Protein AF-A0A1T4WW28-F1 (afdb_monomer_lite)

Secondary structure (DSSP, 8-state):
----EEEEEETTEEEEEEHHHHHTTT--HHHHHHHHHHHHHHHHHHHHHHHHHHHHHHHTTT--HHHHHHHHHHHHHHHHHHTT---HHHHHHHHHHPPTT--HHHHHHHHHHHHHHHHHHHHHHHHHHHHHHHHHHT-SSHHHHHHHHHHHHHHHHHHHHHH--

Sequence (165 aa):
MDNQILTVVHAGFEVSGTAAYLAERGVPVQQIAEQALTQARQAALERIRQQHAQALQQLSGDATGEERDTWPVQLQAALAYTAGTASDSQHAMIAAMLVKDETPPIWAAKVLAKNAARQQLIGVAQGIKRRAEKAIEVAADSTAIDTALALAKEEAMAAMRQFTQ

pLDDT: mean 82.14, std 18.01, range [32.28, 98.31]

Radius of gyration: 25.55 Å; chains: 1; bounding box: 51×32×76 Å

Organism: NCBI:txid92487

Foldseek 3Di:
DDQDFDFDDDPNDTDTDGPVVCVVVVNPPVVVQVVSLVVLLVVLLVVLVVVLVVLLCVLCVVDDPVRVVCLVVLLVLLVCVVVVNHDPVSVVVLVVPDDPPDDSPNSSVVSVVSVVLSVVSNVQSVVLSVQLNVQSVPPPHSVSNVVSSVVSVVSSVVSVVVSVD

Structure (mmCIF, N/CA/C/O backbone):
data_AF-A0A1T4WW28-F1
#
_entry.id   AF-A0A1T4WW28-F1
#
loop_
_atom_site.group_PDB
_atom_site.id
_atom_site.type_symbol
_atom_site.label_atom_id
_atom_site.label_alt_id
_atom_site.label_comp_id
_atom_site.label_asym_id
_atom_site.label_entity_id
_atom_site.label_seq_id
_atom_site.pdbx_PDB_ins_code
_atom_site.Cartn_x
_atom_site.Cartn_y
_atom_site.Cartn_z
_atom_site.occupancy
_atom_site.B_iso_or_equiv
_atom_site.auth_seq_id
_atom_site.auth_comp_id
_atom_site.auth_asym_id
_atom_site.auth_atom_id
_atom_site.pdbx_PDB_model_num
ATOM 1 N N . MET A 1 1 ? 26.577 -6.884 -48.071 1.00 39.84 1 MET A N 1
ATOM 2 C CA . MET A 1 1 ? 26.440 -5.969 -46.921 1.00 39.84 1 MET A CA 1
ATOM 3 C C . MET A 1 1 ? 24.972 -5.968 -46.566 1.00 39.84 1 MET A C 1
ATOM 5 O O . MET A 1 1 ? 24.187 -5.386 -47.304 1.00 39.84 1 MET A O 1
ATOM 9 N N . ASP A 1 2 ? 24.604 -6.728 -45.539 1.00 38.09 2 ASP A N 1
ATOM 10 C CA . ASP A 1 2 ? 23.209 -6.911 -45.144 1.00 38.09 2 ASP A CA 1
ATOM 11 C C . ASP A 1 2 ? 22.678 -5.618 -44.531 1.00 38.09 2 ASP A C 1
ATOM 13 O O . ASP A 1 2 ? 23.123 -5.170 -43.475 1.00 38.09 2 ASP A O 1
ATOM 17 N N . ASN A 1 3 ? 21.761 -4.979 -45.251 1.00 39.34 3 ASN A N 1
ATOM 18 C CA . ASN A 1 3 ? 21.158 -3.714 -44.867 1.00 39.34 3 ASN A CA 1
ATOM 19 C C . ASN A 1 3 ? 20.025 -4.021 -43.877 1.00 39.34 3 ASN A C 1
ATOM 21 O O . ASN A 1 3 ? 18.886 -4.253 -44.282 1.00 39.34 3 ASN A O 1
ATOM 25 N N . GLN A 1 4 ? 20.350 -4.117 -42.585 1.00 40.38 4 GLN A N 1
ATOM 26 C CA . GLN A 1 4 ? 19.344 -4.345 -41.547 1.00 40.38 4 GLN A CA 1
ATOM 27 C C . GLN A 1 4 ? 18.368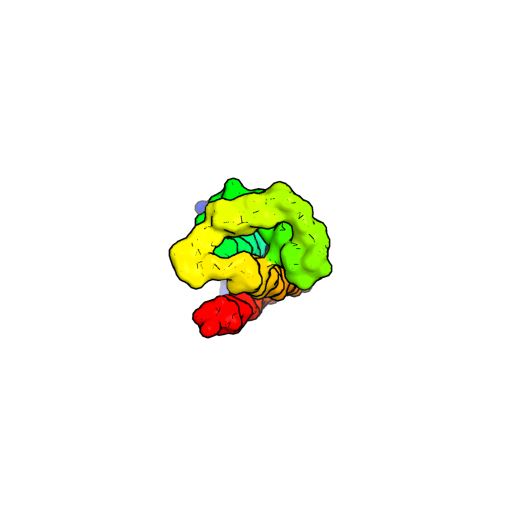 -3.162 -41.506 1.00 40.38 4 GLN A C 1
ATOM 29 O O . GLN A 1 4 ? 18.741 -2.025 -41.210 1.00 40.38 4 GLN A O 1
ATOM 34 N N . ILE A 1 5 ? 17.103 -3.438 -41.825 1.00 41.09 5 ILE A N 1
ATOM 35 C CA . ILE A 1 5 ? 15.996 -2.502 -41.640 1.00 41.09 5 ILE A CA 1
ATOM 36 C C . ILE A 1 5 ? 15.740 -2.413 -40.134 1.00 41.09 5 ILE A C 1
ATOM 38 O O . ILE A 1 5 ? 15.316 -3.385 -39.513 1.00 41.09 5 ILE A O 1
ATOM 42 N N . LEU A 1 6 ? 16.025 -1.253 -39.544 1.00 47.00 6 LEU A N 1
ATOM 43 C CA . LEU A 1 6 ? 15.639 -0.944 -38.171 1.00 47.00 6 LEU A CA 1
ATOM 44 C C . LEU A 1 6 ? 14.202 -0.426 -38.195 1.00 47.00 6 LEU A C 1
ATOM 46 O O . LEU A 1 6 ? 13.951 0.720 -38.562 1.00 47.00 6 LEU A O 1
ATOM 50 N N . THR A 1 7 ? 13.252 -1.280 -37.827 1.00 40.88 7 THR A N 1
ATOM 51 C CA . THR A 1 7 ? 11.860 -0.867 -37.632 1.00 40.88 7 THR A CA 1
ATOM 52 C C . THR A 1 7 ? 11.722 -0.265 -36.239 1.00 40.88 7 THR A C 1
ATOM 54 O O . THR A 1 7 ? 11.806 -0.978 -35.240 1.00 40.88 7 THR A O 1
ATOM 57 N N . VAL A 1 8 ? 11.512 1.049 -36.161 1.00 47.44 8 VAL A N 1
ATOM 58 C CA . VAL A 1 8 ? 11.156 1.735 -34.912 1.00 47.44 8 VAL A CA 1
ATOM 59 C C . VAL A 1 8 ? 9.665 2.050 -34.965 1.00 47.44 8 VAL A C 1
ATOM 61 O O . VAL A 1 8 ? 9.206 2.770 -35.851 1.00 47.44 8 VAL A O 1
ATOM 64 N N . VAL A 1 9 ? 8.897 1.494 -34.026 1.00 37.91 9 VAL A N 1
ATOM 65 C CA . VAL A 1 9 ? 7.461 1.770 -33.894 1.00 37.91 9 VAL A CA 1
ATOM 66 C C . VAL A 1 9 ? 7.291 3.015 -33.029 1.00 37.91 9 VAL A C 1
ATOM 68 O O . VAL A 1 9 ? 7.606 2.993 -31.841 1.00 37.91 9 VAL A O 1
ATOM 71 N N . HIS A 1 10 ? 6.785 4.101 -33.612 1.00 41.78 10 HIS A N 1
ATOM 72 C CA . HIS A 1 10 ? 6.459 5.326 -32.884 1.00 41.78 10 HIS A CA 1
ATOM 73 C C . HIS A 1 10 ? 4.957 5.600 -33.000 1.00 41.78 10 HIS A C 1
ATOM 75 O O . HIS A 1 10 ? 4.450 5.780 -34.102 1.00 41.78 10 HIS A O 1
ATOM 81 N N . ALA A 1 11 ? 4.236 5.601 -31.873 1.00 37.03 11 ALA A N 1
ATOM 82 C CA . ALA A 1 11 ? 2.839 6.052 -31.769 1.00 37.03 11 ALA A CA 1
ATOM 83 C C . ALA A 1 11 ? 1.859 5.522 -32.853 1.00 37.03 11 ALA A C 1
ATOM 85 O O . ALA A 1 11 ? 0.943 6.232 -33.260 1.00 37.03 11 ALA A O 1
ATOM 86 N N . GLY A 1 12 ? 2.039 4.283 -33.329 1.00 36.97 12 GLY A N 1
ATOM 87 C CA . GLY A 1 12 ? 1.181 3.675 -34.358 1.00 36.97 12 GLY A CA 1
ATOM 88 C C . GLY A 1 12 ? 1.547 3.995 -35.816 1.00 36.97 12 GLY A C 1
ATOM 89 O O . GLY A 1 12 ? 0.813 3.587 -36.709 1.00 36.97 12 GLY A O 1
ATOM 90 N N . PHE A 1 13 ? 2.670 4.672 -36.078 1.00 32.28 13 PHE A N 1
ATOM 91 C CA . PHE A 1 13 ? 3.251 4.833 -37.415 1.00 32.28 13 PHE A CA 1
ATOM 92 C C . PHE A 1 13 ? 4.531 3.993 -37.549 1.00 32.28 13 PHE A C 1
ATOM 94 O O . PHE A 1 13 ? 5.489 4.165 -36.791 1.00 32.28 13 PHE A O 1
ATOM 101 N N . GLU A 1 14 ? 4.555 3.082 -38.526 1.00 37.75 14 GLU A N 1
ATOM 102 C CA . GLU A 1 14 ? 5.765 2.362 -38.932 1.00 37.75 14 GLU A CA 1
ATOM 103 C C . GLU A 1 14 ? 6.645 3.291 -39.770 1.00 37.75 14 GLU A C 1
ATOM 105 O O . GLU A 1 14 ? 6.319 3.624 -40.910 1.00 37.75 14 GLU A O 1
ATOM 110 N N . VAL A 1 15 ? 7.776 3.723 -39.212 1.00 44.56 15 VAL A N 1
ATOM 111 C CA . VAL A 1 15 ? 8.811 4.402 -39.994 1.00 44.56 15 VAL A CA 1
ATOM 112 C C . VAL A 1 15 ? 9.874 3.367 -40.346 1.00 44.56 15 VAL A C 1
ATOM 114 O O . VAL A 1 15 ? 10.831 3.155 -39.605 1.00 44.56 15 VAL A O 1
ATOM 117 N N . SER A 1 16 ? 9.690 2.689 -41.480 1.00 46.19 16 SER A N 1
ATOM 118 C CA . SER A 1 16 ? 10.718 1.828 -42.068 1.00 46.19 16 SER A CA 1
ATOM 119 C C . SER A 1 16 ? 11.669 2.674 -42.913 1.00 46.19 16 SER A C 1
ATOM 121 O O . SER A 1 16 ? 11.330 3.108 -44.012 1.00 46.19 16 SER A O 1
ATOM 123 N N . GLY A 1 17 ? 12.874 2.910 -42.400 1.00 52.44 17 GLY A N 1
ATOM 124 C CA . GLY A 1 17 ? 13.978 3.522 -43.135 1.00 52.44 17 GLY A CA 1
ATOM 125 C C . GLY A 1 17 ? 15.277 2.800 -42.799 1.00 52.44 17 GLY A C 1
ATOM 126 O O . GLY A 1 17 ? 15.509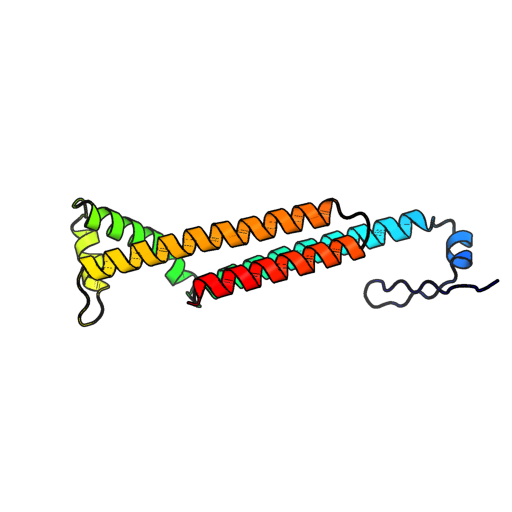 2.423 -41.653 1.00 52.44 17 GLY A O 1
ATOM 127 N N . THR A 1 18 ? 16.131 2.571 -43.792 1.00 51.88 18 THR A N 1
ATOM 128 C CA . THR A 1 18 ? 17.483 2.052 -43.547 1.00 51.88 18 THR A CA 1
ATOM 129 C C . THR A 1 18 ? 18.266 3.080 -42.724 1.00 51.88 18 THR A C 1
ATOM 131 O O . THR A 1 18 ? 18.043 4.283 -42.864 1.00 51.88 18 THR A O 1
ATOM 134 N N . ALA A 1 19 ? 19.204 2.649 -41.875 1.00 52.53 19 ALA A N 1
ATOM 135 C CA . ALA A 1 19 ? 20.040 3.570 -41.089 1.00 52.53 19 ALA A CA 1
ATOM 136 C C . ALA A 1 19 ? 20.738 4.644 -41.962 1.00 52.53 19 ALA A C 1
ATOM 138 O O . ALA A 1 19 ? 20.976 5.761 -41.506 1.00 52.53 19 ALA A O 1
ATOM 139 N N . ALA A 1 20 ? 20.980 4.331 -43.242 1.00 48.31 20 ALA A N 1
ATOM 140 C CA . ALA A 1 20 ? 21.473 5.257 -44.260 1.00 48.31 20 ALA A CA 1
ATOM 141 C C . ALA A 1 20 ? 20.509 6.427 -44.562 1.00 48.31 20 ALA A C 1
ATOM 143 O O . ALA A 1 20 ? 20.952 7.565 -44.668 1.00 48.31 20 ALA A O 1
ATOM 144 N N . TYR A 1 21 ? 19.195 6.184 -44.621 1.00 56.59 21 TYR A N 1
ATOM 145 C CA . TYR A 1 21 ? 18.178 7.202 -44.929 1.00 56.59 21 TYR A CA 1
ATOM 146 C C . TYR A 1 21 ? 18.007 8.246 -43.808 1.00 56.59 21 TYR A C 1
ATOM 148 O O . TYR A 1 21 ? 17.718 9.415 -44.066 1.00 56.59 21 TYR A O 1
ATOM 156 N N . LEU A 1 22 ? 18.211 7.846 -42.549 1.00 55.22 22 LEU A N 1
ATOM 157 C CA . LEU A 1 22 ? 18.169 8.759 -41.397 1.00 55.22 22 LEU A CA 1
ATOM 158 C C . LEU A 1 22 ? 19.471 9.567 -41.262 1.00 55.22 22 LEU A C 1
ATOM 160 O O . LEU A 1 22 ? 19.424 10.754 -40.933 1.00 55.22 22 LEU A O 1
ATOM 164 N N . ALA A 1 23 ? 20.612 8.955 -41.601 1.00 53.59 23 ALA A N 1
ATOM 165 C CA . ALA A 1 23 ? 21.908 9.628 -41.653 1.00 53.59 23 ALA A CA 1
ATOM 166 C C . ALA A 1 23 ? 21.961 10.725 -42.738 1.00 53.59 23 ALA A C 1
ATOM 168 O O . ALA A 1 23 ? 22.495 11.804 -42.485 1.00 53.59 23 ALA A O 1
ATOM 169 N N . GLU A 1 24 ? 21.346 10.504 -43.907 1.00 56.06 24 GLU A N 1
ATOM 170 C CA . GLU A 1 24 ? 21.265 11.492 -45.000 1.00 56.06 24 GLU A CA 1
ATOM 171 C C . GLU A 1 24 ? 20.472 12.760 -44.638 1.00 56.06 24 GLU A C 1
ATOM 173 O O . GLU A 1 24 ? 20.701 13.822 -45.216 1.00 56.06 24 GLU A O 1
ATOM 178 N N . ARG A 1 25 ? 19.569 12.688 -43.652 1.00 60.75 25 ARG A N 1
ATOM 179 C CA . ARG A 1 25 ? 18.805 13.845 -43.150 1.00 60.75 25 ARG A CA 1
ATOM 180 C C . ARG A 1 25 ? 19.455 14.546 -41.957 1.00 60.75 25 ARG A C 1
ATOM 182 O O . ARG A 1 25 ? 18.837 15.426 -41.362 1.00 60.75 25 ARG A O 1
ATOM 189 N N . GLY A 1 26 ? 20.680 14.161 -41.596 1.00 59.91 26 GLY A N 1
ATOM 190 C CA . GLY A 1 26 ? 21.421 14.761 -40.488 1.00 59.91 26 GLY A CA 1
ATOM 191 C C . GLY A 1 26 ? 20.820 14.482 -39.109 1.00 59.91 26 GLY A C 1
ATOM 192 O O . GLY A 1 26 ? 21.193 15.156 -38.152 1.00 59.91 26 GLY A O 1
ATOM 193 N N . VAL A 1 27 ? 19.905 13.510 -38.984 1.00 61.88 27 VAL A N 1
ATOM 194 C CA . VAL A 1 27 ? 19.366 13.095 -37.684 1.00 61.88 27 VAL A CA 1
ATOM 195 C C . VAL A 1 27 ? 20.310 12.046 -37.095 1.00 61.88 27 VAL A C 1
ATOM 197 O O . VAL A 1 27 ? 20.426 10.952 -37.654 1.00 61.88 27 VAL A O 1
ATOM 200 N N . PRO A 1 28 ? 21.004 12.328 -35.979 1.00 70.12 28 PRO A N 1
ATOM 201 C CA . PRO A 1 28 ? 21.921 11.367 -35.390 1.00 70.12 28 PRO A CA 1
ATOM 202 C C . PRO A 1 28 ? 21.123 10.184 -34.843 1.00 70.12 28 PRO A C 1
ATOM 204 O O . PRO A 1 28 ? 20.249 10.358 -33.993 1.00 70.12 28 PRO A O 1
ATOM 207 N N . VAL A 1 29 ? 21.444 8.970 -35.287 1.00 69.12 29 VAL A N 1
ATOM 208 C CA . VAL A 1 29 ? 20.811 7.724 -34.814 1.00 69.12 29 VAL A CA 1
ATOM 209 C C . VAL A 1 29 ? 20.863 7.616 -33.282 1.00 69.12 29 VAL A C 1
ATOM 211 O O . VAL A 1 29 ? 19.919 7.124 -32.666 1.00 69.12 29 VAL A O 1
ATOM 214 N N . GLN A 1 30 ? 21.909 8.163 -32.649 1.00 74.12 30 GLN A N 1
ATOM 215 C CA . GLN A 1 30 ? 22.014 8.250 -31.191 1.00 74.12 30 GLN A CA 1
ATOM 216 C C . GLN A 1 30 ? 20.894 9.087 -30.549 1.00 74.12 30 GLN A C 1
ATOM 218 O O . GLN A 1 30 ? 20.385 8.710 -29.499 1.00 74.12 30 GLN A O 1
ATOM 223 N N . GLN A 1 31 ? 20.477 10.196 -31.169 1.00 75.06 31 GLN A N 1
ATOM 224 C CA . GLN A 1 31 ? 19.397 11.035 -30.635 1.00 75.06 31 GLN A CA 1
ATOM 225 C C . GLN A 1 31 ? 18.041 10.327 -30.721 1.00 75.06 31 GLN A C 1
ATOM 227 O O . GLN A 1 31 ? 17.248 10.422 -29.788 1.00 75.06 31 GLN A O 1
ATOM 232 N N . ILE A 1 32 ? 17.795 9.575 -31.799 1.00 75.62 32 ILE A N 1
ATOM 233 C CA . ILE A 1 32 ? 16.574 8.769 -31.954 1.00 75.62 32 ILE A CA 1
ATOM 234 C C . ILE A 1 32 ? 16.524 7.668 -30.886 1.00 75.62 32 ILE A C 1
ATOM 236 O O . ILE A 1 32 ? 15.492 7.480 -30.243 1.00 75.62 32 ILE A O 1
ATOM 240 N N . ALA A 1 33 ? 17.641 6.969 -30.665 1.00 76.62 33 ALA A N 1
ATOM 241 C CA . ALA A 1 33 ? 17.732 5.915 -29.657 1.00 76.62 33 ALA A CA 1
ATOM 242 C C . ALA A 1 33 ? 17.509 6.452 -28.230 1.00 76.62 33 ALA A C 1
ATOM 244 O O . ALA A 1 33 ? 16.741 5.867 -27.467 1.00 76.62 33 ALA A O 1
ATOM 245 N N . GLU A 1 34 ? 18.106 7.597 -27.887 1.00 79.56 34 GLU A N 1
ATOM 246 C CA . GLU A 1 34 ? 17.925 8.231 -26.573 1.00 79.56 34 GLU A CA 1
ATOM 247 C C . GLU A 1 34 ? 16.478 8.704 -26.352 1.00 79.56 34 GLU A C 1
ATOM 249 O O . GLU A 1 34 ? 15.910 8.539 -25.268 1.00 79.56 34 GLU A O 1
ATOM 254 N N . GLN A 1 35 ? 15.842 9.258 -27.389 1.00 81.25 35 GLN A N 1
ATOM 255 C CA . GLN A 1 35 ? 14.434 9.655 -27.332 1.00 81.25 35 GLN A CA 1
ATOM 256 C C . GLN A 1 35 ? 13.512 8.446 -27.141 1.00 81.25 35 GLN A C 1
ATOM 258 O O . GLN A 1 35 ? 12.606 8.498 -26.306 1.00 81.25 35 GLN A O 1
ATOM 263 N N . ALA A 1 36 ? 13.758 7.350 -27.864 1.00 83.06 36 ALA A N 1
ATOM 264 C CA . ALA A 1 36 ? 12.998 6.112 -27.718 1.00 83.06 36 ALA A CA 1
ATOM 265 C C . ALA A 1 36 ? 13.145 5.527 -26.304 1.00 83.06 36 ALA A C 1
ATOM 267 O O . ALA A 1 36 ? 12.150 5.158 -25.678 1.00 83.06 36 ALA A O 1
ATOM 268 N N . LEU A 1 37 ? 14.364 5.521 -25.756 1.00 84.88 37 LEU A N 1
ATOM 269 C CA . LEU A 1 37 ? 14.623 5.069 -24.391 1.00 84.88 37 LEU A CA 1
ATOM 270 C C . LEU A 1 37 ? 13.941 5.964 -23.348 1.00 84.88 37 LEU A C 1
ATOM 272 O O . LEU A 1 37 ? 13.341 5.467 -22.398 1.00 84.88 37 LEU A O 1
ATOM 276 N N . THR A 1 38 ? 13.965 7.283 -23.542 1.00 90.62 38 THR A N 1
ATOM 277 C CA . THR A 1 38 ? 13.260 8.236 -22.673 1.00 90.62 38 THR A CA 1
ATOM 278 C C . THR A 1 38 ? 11.753 7.971 -22.651 1.00 90.62 38 THR A C 1
ATOM 280 O O . THR A 1 38 ? 11.155 7.917 -21.575 1.00 90.62 38 THR A O 1
ATOM 283 N N . GLN A 1 39 ? 11.139 7.748 -23.816 1.00 90.44 39 GLN A N 1
ATOM 284 C CA . GLN A 1 39 ? 9.715 7.411 -23.913 1.00 90.44 39 GLN A CA 1
ATOM 285 C C . GLN A 1 39 ? 9.408 6.065 -23.242 1.00 90.44 39 GLN A C 1
ATOM 287 O O . GLN A 1 39 ? 8.438 5.963 -22.489 1.00 90.44 39 GLN A O 1
ATOM 292 N N . ALA A 1 40 ? 10.262 5.057 -23.444 1.00 88.88 40 ALA A N 1
ATOM 293 C CA . ALA A 1 40 ? 10.126 3.755 -22.796 1.00 88.88 40 ALA A CA 1
ATOM 294 C C . ALA A 1 40 ? 10.183 3.869 -21.263 1.00 88.88 40 ALA A C 1
ATOM 296 O O . ALA A 1 40 ? 9.334 3.297 -20.575 1.00 88.88 40 ALA A O 1
ATOM 297 N N . ARG A 1 41 ? 11.114 4.667 -20.716 1.00 92.12 41 ARG A N 1
ATOM 298 C CA . ARG A 1 41 ? 11.191 4.940 -19.269 1.00 92.12 41 ARG A CA 1
ATOM 299 C C . ARG A 1 41 ? 9.909 5.593 -18.755 1.00 92.12 41 ARG A C 1
ATOM 301 O O . ARG A 1 41 ? 9.358 5.140 -17.756 1.00 92.12 41 ARG A O 1
ATOM 308 N N . GLN A 1 42 ? 9.405 6.625 -19.435 1.00 94.50 42 GLN A N 1
ATOM 309 C CA . GLN A 1 42 ? 8.176 7.320 -19.027 1.00 94.50 42 GLN A CA 1
ATOM 310 C C . GLN A 1 42 ? 6.963 6.382 -19.002 1.00 94.50 42 GLN A C 1
ATOM 312 O O . GLN A 1 42 ? 6.236 6.344 -18.007 1.00 94.50 42 GLN A O 1
ATOM 317 N N . ALA A 1 43 ? 6.777 5.583 -20.055 1.00 92.81 43 ALA A N 1
ATOM 318 C CA . ALA A 1 43 ? 5.695 4.607 -20.128 1.00 92.81 43 ALA A CA 1
ATOM 319 C C . ALA A 1 43 ? 5.805 3.539 -19.024 1.00 92.81 43 ALA A C 1
ATOM 321 O O . ALA A 1 43 ? 4.806 3.177 -18.400 1.00 92.81 43 ALA A O 1
ATOM 322 N N . ALA A 1 44 ? 7.020 3.061 -18.740 1.00 92.75 44 ALA A N 1
ATOM 323 C CA . ALA A 1 44 ? 7.262 2.076 -17.690 1.00 92.75 44 ALA A CA 1
ATOM 324 C C . ALA A 1 44 ? 6.994 2.631 -16.280 1.00 92.75 44 ALA A C 1
ATOM 326 O O . ALA A 1 44 ? 6.383 1.943 -15.459 1.00 92.75 44 ALA A O 1
ATOM 327 N N . LEU A 1 45 ? 7.381 3.881 -16.003 1.00 95.19 45 LEU A N 1
ATOM 328 C CA . LEU A 1 45 ? 7.077 4.549 -14.733 1.00 95.19 45 LEU A CA 1
ATOM 329 C C . LEU A 1 45 ? 5.568 4.686 -14.515 1.00 95.19 45 LEU A C 1
ATOM 331 O O . LEU A 1 45 ? 5.069 4.406 -13.424 1.00 95.19 45 LEU A O 1
ATOM 335 N N . GLU A 1 46 ? 4.831 5.080 -15.552 1.00 94.81 46 GLU A N 1
ATOM 336 C CA . GLU A 1 46 ? 3.375 5.190 -15.472 1.00 94.81 46 GLU A CA 1
ATOM 337 C C . GLU A 1 46 ? 2.724 3.827 -15.214 1.00 94.81 46 GLU A C 1
ATOM 339 O O . GLU A 1 46 ? 1.875 3.685 -14.333 1.00 94.81 46 GLU A O 1
ATOM 344 N N . ARG A 1 47 ? 3.209 2.782 -15.890 1.00 92.81 47 ARG A N 1
ATOM 345 C CA . ARG A 1 47 ? 2.752 1.409 -15.670 1.00 92.81 47 ARG A CA 1
ATOM 346 C C . ARG A 1 47 ? 2.961 0.943 -14.227 1.00 92.81 47 ARG A C 1
ATOM 348 O O . ARG A 1 47 ? 2.042 0.367 -13.647 1.00 92.81 47 ARG A O 1
ATOM 355 N N . ILE A 1 48 ? 4.124 1.207 -13.627 1.00 92.81 48 ILE A N 1
ATOM 356 C CA . ILE A 1 48 ? 4.393 0.871 -12.217 1.00 92.81 48 ILE A CA 1
ATOM 357 C C . ILE A 1 48 ? 3.431 1.604 -11.275 1.00 92.81 48 ILE A C 1
ATOM 359 O O . ILE A 1 48 ? 2.922 1.012 -10.322 1.00 92.81 48 ILE A O 1
ATOM 363 N N . ARG A 1 49 ? 3.133 2.879 -11.542 1.00 91.38 49 ARG A N 1
ATOM 364 C CA . ARG A 1 49 ? 2.192 3.664 -10.728 1.00 91.38 49 ARG A CA 1
ATOM 365 C C . ARG A 1 49 ? 0.772 3.114 -10.810 1.00 91.38 49 ARG A C 1
ATOM 367 O O . ARG A 1 49 ? 0.122 2.985 -9.773 1.00 91.38 49 ARG A O 1
ATOM 374 N N . GLN A 1 50 ? 0.320 2.737 -12.003 1.00 89.75 50 GLN A N 1
ATOM 375 C CA . GLN A 1 50 ? -0.989 2.114 -12.203 1.00 89.75 50 GLN A CA 1
ATOM 376 C C . GLN A 1 50 ? -1.080 0.753 -11.508 1.00 89.75 50 GLN A C 1
ATOM 378 O O . GLN A 1 50 ? -2.049 0.494 -10.798 1.00 89.75 50 GLN A O 1
ATOM 383 N N . GLN A 1 51 ? -0.053 -0.089 -11.638 1.00 88.00 51 GLN A N 1
ATOM 384 C CA . GLN A 1 51 ? 0.008 -1.382 -10.950 1.00 88.00 51 GLN A CA 1
ATOM 385 C C . GLN A 1 51 ? -0.014 -1.219 -9.426 1.00 88.00 51 GLN A C 1
ATOM 387 O O . GLN A 1 51 ? -0.733 -1.939 -8.739 1.00 88.00 51 GLN A O 1
ATOM 392 N N . HIS A 1 52 ? 0.718 -0.239 -8.893 1.00 87.94 52 HIS A N 1
ATOM 393 C CA . HIS A 1 52 ? 0.687 0.091 -7.471 1.00 87.94 52 HIS A CA 1
ATOM 394 C C . HIS A 1 52 ? -0.712 0.533 -7.015 1.00 87.94 52 HIS A C 1
ATOM 396 O O . HIS A 1 52 ? -1.200 0.062 -5.990 1.00 87.94 52 HIS A O 1
ATOM 402 N N . ALA A 1 53 ? -1.383 1.401 -7.778 1.00 85.88 53 ALA A N 1
ATOM 403 C CA . ALA A 1 53 ? -2.744 1.835 -7.466 1.00 85.88 53 ALA A CA 1
ATOM 404 C C . ALA A 1 53 ? -3.744 0.664 -7.478 1.00 85.88 53 ALA A C 1
ATOM 406 O O . ALA A 1 53 ? -4.536 0.529 -6.547 1.00 85.88 53 ALA A O 1
ATOM 407 N N . GLN A 1 54 ? -3.662 -0.216 -8.481 1.00 83.50 54 GLN A N 1
ATOM 408 C CA . GLN A 1 54 ? -4.490 -1.423 -8.572 1.00 83.50 54 GLN A CA 1
ATOM 409 C C . GLN A 1 54 ? -4.246 -2.372 -7.397 1.00 83.50 54 GLN A C 1
ATOM 411 O O . GLN A 1 54 ? -5.205 -2.858 -6.802 1.00 83.50 54 GLN A O 1
ATOM 416 N N . ALA A 1 55 ? -2.984 -2.590 -7.014 1.00 80.19 55 ALA A N 1
ATOM 417 C CA . ALA A 1 55 ? -2.651 -3.396 -5.846 1.00 80.19 55 ALA A CA 1
ATOM 418 C C . ALA A 1 55 ? -3.278 -2.798 -4.578 1.00 80.19 55 ALA A C 1
ATOM 420 O O . ALA A 1 55 ? -3.978 -3.496 -3.853 1.00 80.19 55 ALA A O 1
ATOM 421 N N . LEU A 1 56 ? -3.125 -1.491 -4.336 1.00 80.50 56 LEU A N 1
ATOM 422 C CA . LEU A 1 56 ? -3.751 -0.829 -3.184 1.00 80.50 56 LEU A CA 1
ATOM 423 C C . LEU A 1 56 ? -5.285 -0.935 -3.186 1.00 80.50 56 LEU A C 1
ATOM 425 O O . LEU A 1 56 ? -5.890 -1.049 -2.117 1.00 80.50 56 LEU A O 1
ATOM 429 N N . GLN A 1 57 ? -5.916 -0.905 -4.360 1.00 79.88 57 GLN A N 1
ATOM 430 C CA . GLN A 1 57 ? -7.359 -1.084 -4.499 1.00 79.88 57 GLN A CA 1
ATOM 431 C C . GLN A 1 57 ? -7.790 -2.513 -4.155 1.00 79.88 57 GLN A C 1
ATOM 433 O O . GLN A 1 57 ? -8.659 -2.680 -3.304 1.00 79.88 57 GLN A O 1
ATOM 438 N N . GLN A 1 58 ? -7.144 -3.528 -4.737 1.00 76.44 58 GLN A N 1
ATOM 439 C CA . GLN A 1 58 ? -7.419 -4.941 -4.443 1.00 76.44 58 GLN A CA 1
ATOM 440 C C . GLN A 1 58 ? -7.247 -5.248 -2.952 1.00 76.44 58 GLN A C 1
ATOM 442 O O . GLN A 1 58 ? -8.081 -5.907 -2.340 1.00 76.44 58 GLN A O 1
ATOM 447 N N . LEU A 1 59 ? -6.203 -4.693 -2.336 1.00 70.62 59 LEU A N 1
ATOM 448 C CA . LEU A 1 59 ? -5.925 -4.851 -0.907 1.00 70.62 59 LEU A CA 1
ATOM 449 C C . LEU A 1 59 ? -6.925 -4.119 -0.008 1.00 70.62 59 LEU A C 1
ATOM 451 O O . LEU A 1 59 ? -7.084 -4.472 1.158 1.00 70.62 59 LEU A O 1
ATOM 455 N N . SER A 1 60 ? -7.603 -3.097 -0.532 1.00 70.38 60 SER A N 1
ATOM 456 C CA . SER A 1 60 ? -8.695 -2.435 0.182 1.00 70.38 60 SER A CA 1
ATOM 457 C C . SER A 1 60 ? -9.989 -3.264 0.159 1.00 70.38 60 SER A C 1
ATOM 459 O O . SER A 1 60 ? -10.940 -2.868 0.826 1.00 70.38 60 SER A O 1
ATOM 461 N N . GLY A 1 61 ? -10.022 -4.405 -0.548 1.00 68.81 61 GLY A N 1
ATOM 462 C CA . GLY A 1 61 ? -11.141 -5.353 -0.548 1.00 68.81 61 GLY A CA 1
ATOM 463 C C . GLY A 1 61 ? -12.436 -4.756 -1.088 1.00 68.81 61 GLY A C 1
ATOM 464 O O . GLY A 1 61 ? -13.481 -4.944 -0.479 1.00 68.81 61 GLY A O 1
ATOM 465 N N . ASP A 1 62 ? -12.336 -3.970 -2.162 1.00 67.25 62 ASP A N 1
ATOM 466 C CA . ASP A 1 62 ? -13.442 -3.212 -2.767 1.00 67.25 62 ASP A CA 1
ATOM 467 C C . ASP A 1 62 ? -14.084 -2.156 -1.859 1.00 67.25 62 ASP A C 1
ATOM 469 O O . ASP A 1 62 ? -15.131 -1.607 -2.197 1.00 67.25 62 ASP A O 1
ATOM 473 N N . ALA A 1 63 ? -13.429 -1.803 -0.746 1.00 73.44 63 ALA A N 1
ATOM 474 C CA . ALA A 1 63 ? -13.903 -0.722 0.097 1.00 73.44 63 ALA A CA 1
ATOM 475 C C . ALA A 1 63 ? -14.019 0.583 -0.698 1.00 73.44 63 ALA A C 1
ATOM 477 O O . ALA A 1 63 ? -13.065 1.046 -1.343 1.00 73.44 63 ALA A O 1
ATOM 478 N N . THR A 1 64 ? -15.196 1.182 -0.600 1.00 79.56 64 THR A N 1
ATOM 479 C CA . THR A 1 64 ? -15.532 2.481 -1.174 1.00 79.56 64 THR A CA 1
ATOM 480 C C . THR A 1 64 ? -14.637 3.589 -0.600 1.00 79.56 64 THR A C 1
ATOM 482 O O . THR A 1 64 ? -13.922 3.408 0.395 1.00 79.56 64 THR A O 1
ATOM 485 N N . GLY A 1 65 ? -14.617 4.759 -1.248 1.00 78.56 65 GLY A N 1
ATOM 486 C CA . GLY A 1 65 ? -13.904 5.923 -0.707 1.00 78.56 65 GLY A CA 1
ATOM 487 C C . GLY A 1 65 ? -14.429 6.282 0.682 1.00 78.56 65 GLY A C 1
ATOM 488 O O . GLY A 1 65 ? -13.656 6.389 1.629 1.00 78.56 65 GLY A O 1
ATOM 489 N N . GLU A 1 66 ? -15.750 6.308 0.795 1.00 81.38 66 GLU A N 1
ATOM 490 C CA . GLU A 1 66 ? -16.525 6.588 1.993 1.00 81.38 66 GLU A CA 1
ATOM 491 C C . GLU A 1 66 ? -16.175 5.625 3.130 1.00 81.38 66 GLU A C 1
ATOM 493 O O . GLU A 1 66 ? -15.908 6.059 4.249 1.00 81.38 66 GLU A O 1
ATOM 498 N N . GLU A 1 67 ? -16.098 4.318 2.860 1.00 80.00 67 GLU A N 1
ATOM 499 C CA . GLU A 1 67 ? -15.678 3.352 3.876 1.00 80.00 67 GLU A CA 1
ATOM 500 C C . GLU A 1 67 ? -14.256 3.636 4.357 1.00 80.00 67 GLU A C 1
ATOM 502 O O . GLU A 1 67 ? -14.023 3.660 5.567 1.00 80.00 67 GLU A O 1
ATOM 507 N N . ARG A 1 68 ? -13.313 3.899 3.444 1.00 81.81 68 ARG A N 1
ATOM 508 C CA . ARG A 1 68 ? -11.913 4.185 3.800 1.00 81.81 68 ARG A CA 1
ATOM 509 C C . ARG A 1 68 ? -11.761 5.453 4.633 1.00 81.81 68 ARG A C 1
ATOM 511 O O . ARG A 1 68 ? -10.899 5.473 5.513 1.00 81.81 68 ARG A O 1
ATOM 518 N N . ASP A 1 69 ? -12.603 6.454 4.403 1.00 87.12 69 ASP A N 1
ATOM 519 C CA . ASP A 1 69 ? -12.603 7.710 5.158 1.00 87.12 69 ASP A CA 1
ATOM 520 C C . ASP A 1 69 ? -13.048 7.514 6.615 1.00 87.12 69 ASP A C 1
ATOM 522 O O . ASP A 1 69 ? -12.632 8.262 7.500 1.00 87.12 69 ASP A O 1
ATOM 526 N N . THR A 1 70 ? -13.818 6.460 6.910 1.00 88.62 70 THR A N 1
ATOM 527 C CA . THR A 1 70 ? -14.206 6.133 8.295 1.00 88.62 70 THR A CA 1
ATOM 528 C C . THR A 1 70 ? -13.133 5.365 9.072 1.00 88.62 70 THR A C 1
ATOM 530 O O . THR A 1 70 ? -13.165 5.338 10.305 1.00 88.62 70 THR A O 1
ATOM 533 N N . TRP A 1 71 ? -12.158 4.744 8.397 1.00 90.31 71 TRP A N 1
ATOM 534 C CA . TRP A 1 71 ? -11.181 3.863 9.053 1.00 90.31 71 TRP A CA 1
ATOM 535 C C . TRP A 1 71 ? -10.306 4.562 10.103 1.00 90.31 71 TRP A C 1
ATOM 537 O O . TRP A 1 71 ? -10.083 3.949 11.148 1.00 90.31 71 TRP A O 1
ATOM 547 N N . PRO A 1 72 ? -9.829 5.812 9.917 1.00 93.38 72 PRO A N 1
ATOM 548 C CA . PRO A 1 72 ? -9.068 6.510 10.954 1.00 93.38 72 PRO A CA 1
ATOM 549 C C . PRO A 1 72 ? -9.858 6.689 12.254 1.00 93.38 72 PRO A C 1
ATOM 551 O O . PRO A 1 72 ? -9.313 6.489 13.338 1.00 93.38 72 PRO A O 1
ATOM 554 N N . VAL A 1 73 ? -11.154 7.003 12.151 1.00 95.12 73 VAL A N 1
ATOM 555 C CA . VAL A 1 73 ? -12.034 7.181 13.315 1.00 95.12 73 VAL A CA 1
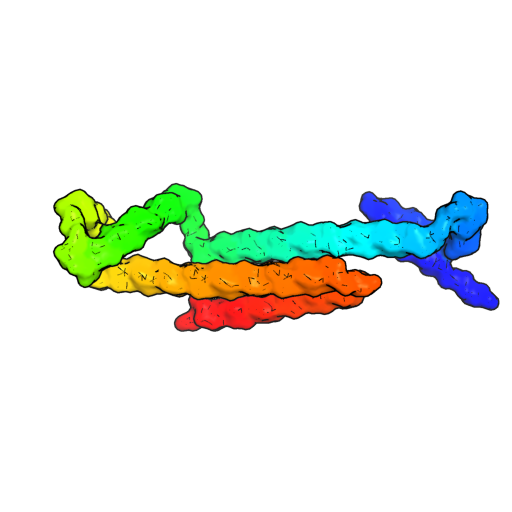ATOM 556 C C . VAL A 1 73 ? -12.268 5.846 14.024 1.00 95.12 73 VAL A C 1
ATOM 558 O O . VAL A 1 73 ? -12.165 5.771 15.249 1.00 95.12 73 VAL A O 1
ATOM 561 N N . GLN A 1 74 ? -12.503 4.769 13.266 1.00 94.56 74 GLN A N 1
ATOM 562 C CA . GLN A 1 74 ? -12.634 3.418 13.822 1.00 94.56 74 GLN A CA 1
ATOM 563 C C . GLN A 1 74 ? -11.347 2.965 14.521 1.00 94.56 74 GLN A C 1
ATOM 565 O O . GLN A 1 74 ? -11.402 2.435 15.629 1.00 94.56 74 GLN A O 1
ATOM 570 N N . LEU A 1 75 ? -10.185 3.216 13.910 1.00 96.25 75 LEU A N 1
ATOM 571 C CA . LEU A 1 75 ? -8.882 2.904 14.490 1.00 96.25 75 LEU A CA 1
ATOM 572 C C . LEU A 1 75 ? -8.658 3.665 15.799 1.00 96.25 75 LEU A C 1
ATOM 574 O O . LEU A 1 75 ? -8.243 3.067 16.790 1.00 96.25 75 LEU A O 1
ATOM 578 N N . GLN A 1 76 ? -8.952 4.966 15.823 1.00 97.44 76 GLN A N 1
ATOM 579 C CA . GLN A 1 76 ? -8.818 5.782 17.026 1.00 97.44 76 GLN A CA 1
ATOM 580 C C . GLN A 1 76 ? -9.713 5.264 18.158 1.00 97.44 76 GLN A C 1
ATOM 582 O O . GLN A 1 76 ? -9.255 5.160 19.295 1.00 97.44 76 GLN A O 1
ATOM 587 N N . ALA A 1 77 ? -10.964 4.908 17.859 1.00 97.50 77 ALA A N 1
ATOM 588 C CA . ALA A 1 77 ? -11.871 4.345 18.854 1.00 97.50 77 ALA A CA 1
ATOM 589 C C . ALA A 1 77 ? -11.425 2.961 19.336 1.00 97.50 77 ALA A C 1
ATOM 591 O O . ALA A 1 77 ? -11.484 2.697 20.533 1.00 97.50 77 ALA A O 1
ATOM 592 N N . ALA A 1 78 ? -10.931 2.097 18.443 1.00 97.31 78 ALA A N 1
ATOM 593 C CA . ALA A 1 78 ? -10.386 0.795 18.819 1.00 97.31 78 ALA A CA 1
ATOM 594 C C . ALA A 1 78 ? -9.176 0.944 19.756 1.00 97.31 78 ALA A C 1
ATOM 596 O O . ALA A 1 78 ? -9.138 0.301 20.803 1.00 97.31 78 ALA A O 1
ATOM 597 N N . LEU A 1 79 ? -8.237 1.844 19.432 1.00 97.88 79 LEU A N 1
ATOM 598 C CA . LEU A 1 79 ? -7.083 2.161 20.281 1.00 97.88 79 LEU A CA 1
ATOM 599 C C . LEU A 1 79 ? -7.523 2.686 21.655 1.00 97.88 79 LEU A C 1
ATOM 601 O O . LEU A 1 79 ? -7.074 2.169 22.679 1.00 97.88 79 LEU A O 1
ATOM 605 N N . ALA A 1 80 ? -8.433 3.664 21.688 1.00 97.94 80 ALA A N 1
ATOM 606 C CA . ALA A 1 80 ? -8.943 4.240 22.931 1.00 97.94 80 ALA A CA 1
ATOM 607 C C . ALA A 1 80 ? -9.695 3.202 23.781 1.00 97.94 80 ALA A C 1
ATOM 609 O O . ALA A 1 80 ? -9.493 3.132 24.991 1.00 97.94 80 ALA A O 1
ATOM 610 N N . TYR A 1 81 ? -10.495 2.334 23.153 1.00 98.12 81 TYR A N 1
ATOM 611 C CA . TYR A 1 81 ? -11.183 1.242 23.838 1.00 98.12 81 TYR A CA 1
ATOM 612 C C . TYR A 1 81 ? -10.182 0.271 24.474 1.00 98.12 81 TYR A C 1
ATOM 614 O O . TYR A 1 81 ? -10.292 -0.029 25.661 1.00 98.12 81 TYR A O 1
ATOM 622 N N . THR A 1 82 ? -9.156 -0.161 23.729 1.00 97.50 82 THR A N 1
ATOM 623 C CA . THR A 1 82 ? -8.115 -1.058 24.263 1.00 97.50 82 THR A CA 1
ATOM 624 C C . THR A 1 82 ? -7.271 -0.429 25.370 1.00 97.50 82 THR A C 1
ATOM 626 O O . THR A 1 82 ? -6.805 -1.141 26.254 1.00 97.50 82 THR A O 1
ATOM 629 N N . ALA A 1 83 ? -7.096 0.894 25.349 1.00 97.44 83 ALA A N 1
ATOM 630 C CA . ALA A 1 83 ? -6.374 1.638 26.377 1.00 97.44 83 ALA A CA 1
ATOM 631 C C . ALA A 1 83 ? -7.244 2.000 27.598 1.00 97.44 83 ALA A C 1
ATOM 633 O O . ALA A 1 83 ? -6.725 2.557 28.562 1.00 97.44 83 ALA A O 1
ATOM 634 N N . GLY A 1 84 ? -8.553 1.719 27.566 1.00 97.44 84 GLY A N 1
ATOM 635 C CA . GLY A 1 84 ? -9.491 2.116 28.621 1.00 97.44 84 GLY A CA 1
ATOM 636 C C . GLY A 1 84 ? -9.759 3.625 28.679 1.00 97.44 84 GLY A C 1
ATOM 637 O O . GLY A 1 84 ? -10.145 4.136 29.725 1.00 97.44 84 GLY A O 1
ATOM 638 N N . THR A 1 85 ? -9.535 4.346 27.578 1.00 98.31 85 THR A N 1
ATOM 639 C CA . THR A 1 85 ? -9.673 5.810 27.473 1.00 98.31 85 THR A CA 1
ATOM 640 C C . THR A 1 85 ? -10.745 6.243 26.471 1.00 98.31 85 THR A C 1
ATOM 642 O O . THR A 1 85 ? -10.805 7.416 26.100 1.00 98.31 85 THR A O 1
ATOM 645 N N . ALA A 1 86 ? -11.582 5.311 26.010 1.00 97.50 86 ALA A N 1
ATOM 646 C CA . ALA A 1 86 ? -12.656 5.615 25.076 1.00 97.50 86 ALA A CA 1
ATOM 647 C C . ALA A 1 86 ? -13.684 6.579 25.686 1.00 97.50 86 ALA A C 1
ATOM 649 O O . ALA A 1 86 ? -14.127 6.405 26.819 1.00 97.50 86 ALA A O 1
ATOM 650 N N . SER A 1 87 ? -14.081 7.593 24.917 1.00 97.94 87 SER A N 1
ATOM 651 C CA . SER A 1 87 ? -15.188 8.478 25.287 1.00 97.94 87 SER A CA 1
ATOM 652 C C . SER A 1 87 ? -16.539 7.771 25.155 1.00 97.94 87 SER A C 1
ATOM 654 O O . SER A 1 87 ? -16.675 6.798 24.410 1.00 97.94 87 SER A O 1
ATOM 656 N N . ASP A 1 88 ? -17.584 8.323 25.775 1.00 98.00 88 ASP A N 1
ATOM 657 C CA . ASP A 1 88 ? -18.961 7.831 25.615 1.00 98.00 88 ASP A CA 1
ATOM 658 C C . ASP A 1 88 ? -19.392 7.779 24.142 1.00 98.00 88 ASP A C 1
ATOM 660 O O . ASP A 1 88 ? -20.029 6.824 23.700 1.00 98.00 88 ASP A O 1
ATOM 664 N N . SER A 1 89 ? -18.991 8.778 23.347 1.00 97.38 89 SER A N 1
ATOM 665 C CA . SER A 1 89 ? -19.258 8.809 21.906 1.00 97.38 89 SER A CA 1
ATOM 666 C C . SER A 1 89 ? -18.545 7.687 21.146 1.00 97.38 89 SER A C 1
ATOM 668 O O . SER A 1 89 ? -19.122 7.115 20.223 1.00 97.38 89 SER A O 1
ATOM 670 N N . GLN A 1 90 ? -17.321 7.323 21.541 1.00 97.69 90 GLN A N 1
ATOM 671 C CA . GLN A 1 90 ? -16.604 6.187 20.961 1.00 97.69 90 GLN A CA 1
ATOM 672 C C . GLN A 1 90 ? -17.236 4.861 21.386 1.00 97.69 90 GLN A C 1
ATOM 674 O O . GLN A 1 90 ? -17.406 3.984 20.546 1.00 97.69 90 GLN A O 1
ATOM 679 N N . HIS A 1 91 ? -17.661 4.725 22.645 1.00 97.31 91 HIS A N 1
ATOM 680 C CA . HIS A 1 91 ? -18.420 3.559 23.098 1.00 97.31 91 HIS A CA 1
ATOM 681 C C . HIS A 1 91 ? -19.733 3.390 22.325 1.00 97.31 91 HIS A C 1
ATOM 683 O O . HIS A 1 91 ? -20.031 2.285 21.870 1.00 97.31 91 HIS A O 1
ATOM 689 N N . ALA A 1 92 ? -20.482 4.477 22.120 1.00 96.88 92 ALA A N 1
ATOM 690 C CA . ALA A 1 92 ? -21.712 4.469 21.334 1.00 96.88 92 ALA A CA 1
ATOM 691 C C . ALA A 1 92 ? -21.455 4.087 19.868 1.00 96.88 92 ALA A C 1
ATOM 693 O O . ALA A 1 92 ? -22.180 3.262 19.314 1.00 96.88 92 ALA A O 1
ATOM 694 N N . MET A 1 93 ? -20.396 4.632 19.258 1.00 96.81 93 MET A N 1
ATOM 695 C CA . MET A 1 93 ? -19.991 4.271 17.898 1.00 96.81 93 MET A CA 1
ATOM 696 C C . MET A 1 93 ? -19.657 2.780 17.792 1.00 96.81 93 MET A C 1
ATOM 698 O O . MET A 1 93 ? -20.168 2.109 16.901 1.00 96.81 93 MET A O 1
ATOM 702 N N . ILE A 1 94 ? -18.840 2.252 18.709 1.00 96.56 94 ILE A N 1
ATOM 703 C CA . ILE A 1 94 ? -18.464 0.833 18.712 1.00 96.56 94 ILE A CA 1
ATOM 704 C C . ILE A 1 94 ? -19.714 -0.035 18.838 1.00 96.56 94 ILE A C 1
ATOM 706 O O . ILE A 1 94 ? -19.900 -0.933 18.026 1.00 96.56 94 ILE A O 1
ATOM 710 N N . ALA A 1 95 ? -20.595 0.265 19.798 1.00 95.31 95 ALA A N 1
ATOM 711 C CA . ALA A 1 95 ? -21.834 -0.481 20.012 1.00 95.31 95 ALA A CA 1
ATOM 712 C C . ALA A 1 95 ? -22.746 -0.487 18.773 1.00 95.31 95 ALA A C 1
ATOM 714 O O . ALA A 1 95 ? -23.333 -1.519 18.459 1.00 95.31 95 ALA A O 1
ATOM 715 N N . ALA A 1 96 ? -22.833 0.634 18.052 1.00 95.06 96 ALA A N 1
ATOM 716 C CA . ALA A 1 96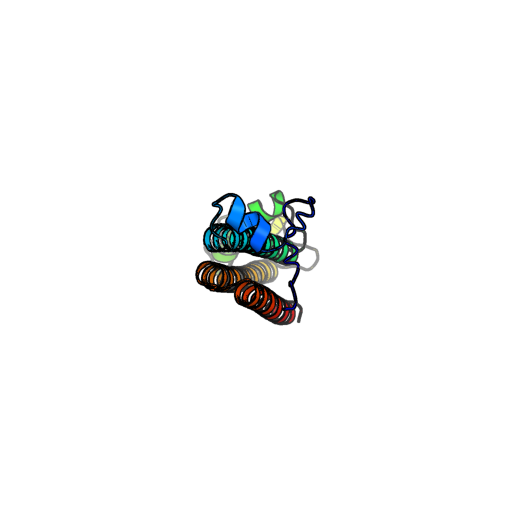 ? -23.617 0.742 16.822 1.00 95.06 96 ALA A CA 1
ATOM 717 C C . ALA A 1 96 ? -23.013 -0.030 15.634 1.00 95.06 96 ALA A C 1
ATOM 719 O O . ALA A 1 96 ? -23.733 -0.352 14.691 1.00 95.06 96 ALA A O 1
ATOM 720 N N . MET A 1 97 ? -21.708 -0.316 15.663 1.00 91.88 97 MET A N 1
ATOM 721 C CA . MET A 1 97 ? -20.988 -1.018 14.596 1.00 91.88 97 MET A CA 1
ATOM 722 C C . MET A 1 97 ? -20.872 -2.531 14.805 1.00 91.88 97 MET A C 1
ATOM 724 O O . MET A 1 97 ? -20.410 -3.222 13.896 1.00 91.88 97 MET A O 1
ATOM 728 N N . LEU A 1 98 ? -21.257 -3.052 15.973 1.00 94.62 98 LEU A N 1
ATOM 729 C CA . LEU A 1 98 ? -21.189 -4.486 16.242 1.00 94.62 98 LEU A CA 1
ATOM 730 C C . LEU A 1 98 ? -22.146 -5.250 15.328 1.00 94.62 98 LEU A C 1
ATOM 732 O O . LEU A 1 98 ? -23.328 -4.920 15.217 1.00 94.62 98 LEU A O 1
ATOM 736 N N . VAL A 1 99 ? -21.646 -6.324 14.724 1.00 91.50 99 VAL A N 1
ATOM 737 C CA . VAL A 1 99 ? -22.511 -7.312 14.070 1.00 91.50 99 VAL A CA 1
ATOM 738 C C . VAL A 1 99 ? -23.026 -8.335 15.086 1.00 91.50 99 VAL A C 1
ATOM 740 O O . VAL A 1 99 ? -22.574 -8.394 16.231 1.00 91.50 99 VAL A O 1
ATOM 743 N N . LYS A 1 100 ? -24.001 -9.156 14.681 1.00 89.88 100 LYS A N 1
ATOM 744 C CA . LYS A 1 100 ? -24.567 -10.193 15.552 1.00 89.88 100 LYS A CA 1
ATOM 745 C C . LYS A 1 100 ? -23.456 -11.085 16.126 1.00 89.88 100 LYS A C 1
ATOM 747 O O . LYS A 1 100 ? -22.577 -11.526 15.389 1.00 89.88 100 LYS A O 1
ATOM 752 N N . ASP A 1 101 ? -23.534 -11.342 17.431 1.00 90.75 101 ASP A N 1
ATOM 753 C CA . ASP A 1 101 ? -22.590 -12.162 18.204 1.00 90.75 101 ASP A CA 1
ATOM 754 C C . ASP A 1 101 ? -21.157 -11.584 18.298 1.00 90.75 101 ASP A C 1
ATOM 756 O O . ASP A 1 101 ? -20.233 -12.257 18.757 1.00 90.75 101 ASP A O 1
ATOM 760 N N . GLU A 1 102 ? -20.956 -10.316 17.920 1.00 95.75 102 GLU A N 1
ATOM 761 C CA . GLU A 1 102 ? -19.700 -9.592 18.112 1.00 95.75 102 GLU A CA 1
ATOM 762 C C . GLU A 1 102 ? -19.705 -8.786 19.416 1.00 95.75 102 GLU A C 1
ATOM 764 O O . GLU A 1 102 ? -20.704 -8.186 19.807 1.00 95.75 102 GLU A O 1
ATOM 769 N N . THR A 1 103 ? -18.560 -8.749 20.097 1.00 96.94 103 THR A N 1
ATOM 770 C CA . THR A 1 103 ? -18.363 -7.941 21.306 1.00 96.94 103 THR A CA 1
ATOM 771 C C . THR A 1 103 ? -17.400 -6.785 21.025 1.00 96.94 103 THR A C 1
ATOM 773 O O . THR A 1 103 ? -16.544 -6.915 20.144 1.00 96.94 103 THR A O 1
ATOM 776 N N . PRO A 1 104 ? -17.459 -5.673 21.785 1.00 96.50 104 PRO A N 1
ATOM 777 C CA . PRO A 1 104 ? -16.522 -4.561 21.614 1.00 96.50 104 PRO A CA 1
ATOM 778 C C . PRO A 1 104 ? -15.033 -4.966 21.637 1.00 96.50 104 PRO A C 1
ATOM 780 O O . PRO A 1 104 ? -14.294 -4.490 20.774 1.00 96.50 104 PRO A O 1
ATOM 783 N N . PRO A 1 105 ? -14.565 -5.885 22.515 1.00 97.06 105 PRO A N 1
ATOM 784 C CA . PRO A 1 105 ? -13.186 -6.374 22.455 1.00 97.06 105 PRO A CA 1
ATOM 785 C C . PRO A 1 105 ? -12.846 -7.106 21.151 1.00 97.06 105 PRO A C 1
ATOM 787 O O . PRO A 1 105 ? -11.769 -6.895 20.596 1.00 97.06 105 PRO A O 1
ATOM 790 N N . ILE A 1 106 ? -13.758 -7.943 20.641 1.00 95.81 106 ILE A N 1
ATOM 791 C CA . ILE A 1 106 ? -13.564 -8.670 19.377 1.00 95.81 106 ILE A CA 1
ATOM 792 C C . ILE A 1 106 ? -13.508 -7.685 18.207 1.00 95.81 106 ILE A C 1
ATOM 794 O O . ILE A 1 106 ? -12.615 -7.785 17.365 1.00 95.81 106 ILE A O 1
ATOM 798 N N . TRP A 1 107 ? -14.423 -6.717 18.173 1.00 95.75 107 TRP A N 1
ATOM 799 C CA . TRP A 1 107 ? -14.450 -5.673 17.152 1.00 95.75 107 TRP A CA 1
ATOM 800 C C . TRP A 1 107 ? -13.153 -4.854 17.154 1.00 95.75 107 TRP A C 1
ATOM 802 O O . TRP A 1 107 ? -12.505 -4.713 16.116 1.00 95.75 107 TRP A O 1
ATOM 812 N N . ALA A 1 108 ? -12.713 -4.384 18.327 1.00 96.00 108 ALA A N 1
ATOM 813 C CA . ALA A 1 108 ? -11.493 -3.590 18.450 1.00 96.00 108 ALA A CA 1
ATOM 814 C C . ALA A 1 108 ? -10.259 -4.385 17.993 1.00 96.00 108 ALA A C 1
ATOM 816 O O . ALA A 1 108 ? -9.442 -3.871 17.227 1.00 96.00 108 ALA A O 1
ATOM 817 N N . ALA A 1 109 ? -10.158 -5.662 18.380 1.00 94.69 109 ALA A N 1
ATOM 818 C CA . ALA A 1 109 ? -9.089 -6.547 17.925 1.00 94.69 109 ALA A CA 1
ATOM 819 C C . ALA A 1 109 ? -9.086 -6.718 16.395 1.00 94.69 109 ALA A C 1
ATOM 821 O O . ALA A 1 109 ? -8.025 -6.638 15.775 1.00 94.69 109 ALA A O 1
ATOM 822 N N . LYS A 1 110 ? -10.259 -6.888 15.767 1.00 91.75 110 LYS A N 1
ATOM 823 C CA . LYS A 1 110 ? -10.384 -6.981 14.302 1.00 91.75 110 LYS A CA 1
ATOM 824 C C . LYS A 1 110 ? -9.949 -5.698 13.601 1.00 91.75 110 LYS A C 1
ATOM 826 O O . LYS A 1 110 ? -9.203 -5.773 12.627 1.00 91.75 110 LYS A O 1
ATOM 831 N N . VAL A 1 111 ? -10.382 -4.532 14.085 1.00 92.50 111 VAL A N 1
ATOM 832 C CA . VAL A 1 111 ? -9.996 -3.231 13.510 1.00 92.50 111 VAL A CA 1
ATOM 833 C C . VAL A 1 111 ? -8.482 -3.038 13.581 1.00 92.50 111 VAL A C 1
ATOM 835 O O . VAL A 1 111 ? -7.861 -2.691 12.575 1.00 92.50 111 VAL A O 1
ATOM 838 N N . LEU A 1 112 ? -7.872 -3.318 14.736 1.00 93.31 112 LEU A N 1
ATOM 839 C CA . LEU A 1 112 ? -6.425 -3.206 14.920 1.00 93.31 112 LEU A CA 1
ATOM 840 C C . LEU A 1 112 ? -5.656 -4.181 14.021 1.00 93.31 112 LEU A C 1
ATOM 842 O O . LEU A 1 112 ? -4.717 -3.764 13.342 1.00 93.31 112 LEU A O 1
ATOM 846 N N . ALA A 1 113 ? -6.082 -5.447 13.956 1.00 89.25 113 ALA A N 1
ATOM 847 C CA . ALA A 1 113 ? -5.468 -6.455 13.095 1.00 89.25 113 ALA A CA 1
ATOM 848 C C . ALA A 1 113 ? -5.569 -6.076 11.608 1.00 89.25 113 ALA A C 1
ATOM 850 O O . ALA A 1 113 ? -4.570 -6.117 10.887 1.00 89.25 113 ALA A O 1
ATOM 851 N N . LYS A 1 114 ? -6.747 -5.626 11.156 1.00 84.69 114 LYS A N 1
ATOM 852 C CA . LYS A 1 114 ? -6.965 -5.165 9.777 1.00 84.69 114 LYS A CA 1
ATOM 853 C C . LYS A 1 114 ? -6.096 -3.952 9.450 1.00 84.69 114 LYS A C 1
ATOM 855 O O . LYS A 1 114 ? -5.504 -3.892 8.373 1.00 84.69 114 LYS A O 1
ATOM 860 N N . ASN A 1 115 ? -5.980 -3.000 10.375 1.00 87.94 115 ASN A N 1
ATOM 861 C CA . ASN A 1 115 ? -5.125 -1.835 10.183 1.00 87.94 115 ASN A CA 1
ATOM 862 C C . ASN A 1 115 ? -3.635 -2.214 10.114 1.00 87.94 115 ASN A C 1
ATOM 864 O O . ASN A 1 115 ? -2.931 -1.724 9.233 1.00 87.94 115 ASN A O 1
ATOM 868 N N . ALA A 1 116 ? -3.160 -3.109 10.984 1.00 87.94 116 ALA A N 1
ATOM 869 C CA . ALA A 1 116 ? -1.779 -3.591 10.956 1.00 87.94 116 ALA A CA 1
ATOM 870 C C . ALA A 1 116 ? -1.451 -4.300 9.630 1.00 87.94 116 ALA A C 1
ATOM 872 O O . ALA A 1 116 ? -0.463 -3.957 8.977 1.00 87.94 116 ALA A O 1
ATOM 873 N N . ALA A 1 117 ? -2.326 -5.208 9.181 1.00 83.00 117 ALA A N 1
ATOM 874 C CA . ALA A 1 117 ? -2.188 -5.876 7.888 1.00 83.00 117 ALA A CA 1
ATOM 875 C C . ALA A 1 117 ? -2.132 -4.860 6.736 1.00 83.00 117 ALA A C 1
ATOM 877 O O . ALA A 1 117 ? -1.247 -4.931 5.882 1.00 83.00 117 ALA A O 1
ATOM 878 N N . ARG A 1 118 ? -3.014 -3.849 6.749 1.00 81.75 118 ARG A N 1
ATOM 879 C CA . ARG A 1 118 ? -3.017 -2.772 5.748 1.00 81.75 118 ARG A CA 1
ATOM 880 C C . ARG A 1 118 ? -1.707 -1.982 5.744 1.00 81.75 118 ARG A C 1
ATOM 882 O O . ARG A 1 118 ? -1.179 -1.696 4.673 1.00 81.75 118 ARG A O 1
ATOM 889 N N . GLN A 1 119 ? -1.183 -1.605 6.909 1.00 87.19 119 GLN A N 1
ATOM 890 C CA . GLN A 1 119 ? 0.069 -0.849 7.005 1.00 87.19 119 GLN A CA 1
ATOM 891 C C . GLN A 1 119 ? 1.253 -1.646 6.453 1.00 87.19 119 GLN A C 1
ATOM 893 O O . GLN A 1 119 ? 2.040 -1.110 5.671 1.00 87.19 119 GLN A O 1
ATOM 898 N N . GLN A 1 120 ? 1.345 -2.931 6.804 1.00 86.75 120 GLN A N 1
ATOM 899 C CA . GLN A 1 120 ? 2.374 -3.828 6.285 1.00 86.75 120 GLN A CA 1
ATOM 900 C C . GLN A 1 120 ? 2.303 -3.922 4.755 1.00 86.75 120 GLN A C 1
ATOM 902 O O . GLN A 1 120 ? 3.310 -3.760 4.066 1.00 86.75 120 GLN A O 1
ATOM 907 N N . LEU A 1 121 ? 1.095 -4.108 4.226 1.00 82.31 121 LEU A N 1
ATOM 908 C CA . LEU A 1 121 ? 0.812 -4.168 2.797 1.00 82.31 121 LEU A CA 1
ATOM 909 C C . LEU A 1 121 ? 1.196 -2.891 2.049 1.00 82.31 121 LEU A C 1
ATOM 911 O O . LEU A 1 121 ? 1.888 -2.959 1.034 1.00 82.31 121 LEU A O 1
ATOM 915 N N . ILE A 1 122 ? 0.782 -1.726 2.556 1.00 86.44 122 ILE A N 1
ATOM 916 C CA . ILE A 1 122 ? 1.141 -0.423 1.981 1.00 86.4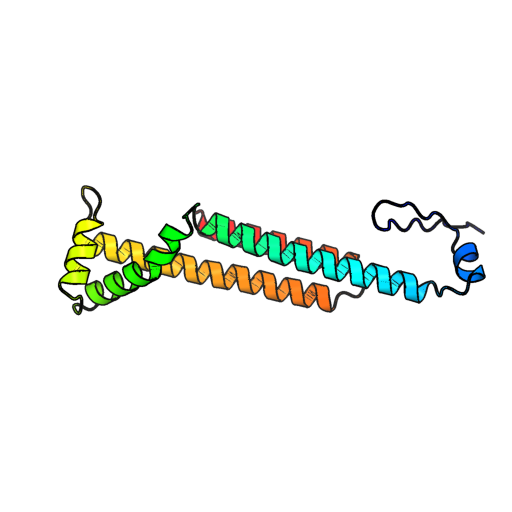4 122 ILE A CA 1
ATOM 917 C C . ILE A 1 122 ? 2.662 -0.262 1.961 1.00 86.44 122 ILE A C 1
ATOM 919 O O . ILE A 1 122 ? 3.219 0.154 0.947 1.00 86.44 122 ILE A O 1
ATOM 923 N N . GLY A 1 123 ? 3.343 -0.625 3.052 1.00 89.88 123 GLY A N 1
ATOM 924 C CA . GLY A 1 123 ? 4.802 -0.574 3.135 1.00 89.88 123 GLY A CA 1
ATOM 925 C C . GLY A 1 123 ? 5.480 -1.439 2.071 1.00 89.88 123 GLY A C 1
ATOM 926 O O . GLY A 1 123 ? 6.385 -0.969 1.377 1.00 89.88 123 GLY A O 1
ATOM 927 N N . VAL A 1 124 ? 5.011 -2.677 1.892 1.00 89.88 124 VAL A N 1
ATOM 928 C CA . VAL A 1 124 ? 5.526 -3.602 0.872 1.00 89.88 124 VAL A CA 1
ATOM 929 C C . VAL A 1 124 ? 5.278 -3.057 -0.536 1.00 89.88 124 VAL A C 1
ATOM 931 O O . VAL A 1 124 ? 6.226 -2.940 -1.313 1.00 89.88 124 VAL A O 1
ATOM 934 N N . ALA A 1 125 ? 4.042 -2.657 -0.853 1.00 89.50 125 ALA A N 1
ATOM 935 C CA . ALA A 1 125 ? 3.672 -2.129 -2.167 1.00 89.50 125 ALA A CA 1
ATOM 936 C C . ALA A 1 125 ? 4.474 -0.867 -2.527 1.00 89.50 125 ALA A C 1
ATOM 938 O O . ALA A 1 125 ? 5.031 -0.768 -3.624 1.00 89.50 125 ALA A O 1
ATOM 939 N N . GLN A 1 126 ? 4.612 0.067 -1.582 1.00 93.06 126 GLN A N 1
ATOM 940 C CA . GLN A 1 126 ? 5.404 1.280 -1.765 1.00 93.06 126 GLN A CA 1
ATOM 941 C C . GLN A 1 126 ? 6.898 0.961 -1.934 1.00 93.06 126 GLN A C 1
ATOM 943 O O . GLN A 1 126 ? 7.585 1.616 -2.720 1.00 93.06 126 GLN A O 1
ATOM 948 N N . GLY A 1 127 ? 7.413 -0.046 -1.223 1.00 94.50 127 GLY A N 1
ATOM 949 C CA . GLY A 1 127 ? 8.787 -0.524 -1.366 1.00 94.50 127 GLY A CA 1
ATOM 950 C C . GLY A 1 127 ? 9.073 -1.082 -2.762 1.00 94.50 127 GLY A C 1
ATOM 951 O O . GLY A 1 127 ? 10.056 -0.676 -3.383 1.00 94.50 127 GLY A O 1
ATOM 952 N N . ILE A 1 128 ? 8.192 -1.952 -3.270 1.00 93.31 128 ILE A N 1
ATOM 953 C CA . ILE A 1 128 ? 8.272 -2.521 -4.628 1.00 93.31 128 ILE A CA 1
ATOM 954 C C . ILE A 1 128 ? 8.260 -1.397 -5.665 1.00 93.31 128 ILE A C 1
ATOM 956 O O . ILE A 1 128 ? 9.166 -1.310 -6.494 1.00 93.31 128 ILE A O 1
ATOM 960 N N . LYS A 1 129 ? 7.286 -0.479 -5.566 1.00 95.06 129 LYS A N 1
ATOM 961 C CA . LYS A 1 129 ? 7.178 0.686 -6.453 1.00 95.06 129 LYS A CA 1
ATOM 962 C C . LYS A 1 129 ? 8.487 1.477 -6.494 1.00 95.06 129 LYS A C 1
ATOM 964 O O . LYS A 1 129 ? 9.016 1.719 -7.572 1.00 95.06 129 LYS A O 1
ATOM 969 N N . ARG A 1 130 ? 9.031 1.854 -5.332 1.00 97.25 130 ARG A N 1
ATOM 970 C CA . ARG A 1 130 ? 10.256 2.669 -5.252 1.00 97.25 130 ARG A CA 1
ATOM 971 C C . ARG A 1 130 ? 11.471 1.970 -5.858 1.00 97.25 130 ARG A C 1
ATOM 973 O O . ARG A 1 130 ? 12.271 2.629 -6.517 1.00 97.25 130 ARG A O 1
ATOM 980 N N . ARG A 1 131 ? 11.630 0.660 -5.632 1.00 96.81 131 ARG A N 1
ATOM 981 C CA . ARG A 1 131 ? 12.717 -0.120 -6.246 1.00 96.81 131 ARG A CA 1
ATOM 982 C C . ARG A 1 131 ? 12.570 -0.174 -7.765 1.00 96.81 131 ARG A C 1
ATOM 984 O O . ARG A 1 131 ? 13.552 0.056 -8.466 1.00 96.81 131 ARG A O 1
ATOM 991 N N . ALA A 1 132 ? 11.356 -0.411 -8.258 1.00 96.38 132 ALA A N 1
ATOM 992 C CA . ALA A 1 132 ? 11.066 -0.465 -9.685 1.00 96.38 132 ALA A CA 1
ATOM 993 C C . ALA A 1 132 ? 11.290 0.888 -10.377 1.00 96.38 132 ALA A C 1
ATOM 995 O O . ALA A 1 132 ? 11.990 0.943 -11.383 1.00 96.38 132 ALA A O 1
ATOM 996 N N . GLU A 1 133 ? 10.769 1.986 -9.811 1.00 97.38 133 GLU A N 1
ATOM 997 C CA . GLU A 1 133 ? 10.994 3.346 -10.325 1.00 97.38 133 GLU A CA 1
ATOM 998 C C . GLU A 1 133 ? 12.494 3.642 -10.414 1.00 97.38 133 GLU A C 1
ATOM 1000 O O . GLU A 1 133 ? 12.984 4.044 -11.468 1.00 97.38 133 GLU A O 1
ATOM 1005 N N . LYS A 1 134 ? 13.248 3.334 -9.350 1.00 97.62 134 LYS A N 1
ATOM 1006 C CA . LYS A 1 134 ? 14.695 3.550 -9.336 1.00 97.62 134 LYS A CA 1
ATOM 1007 C C . LYS A 1 134 ? 15.426 2.726 -10.398 1.00 97.62 134 LYS A C 1
ATOM 1009 O O . LYS A 1 134 ? 16.342 3.248 -11.026 1.00 97.62 134 LYS A O 1
ATOM 1014 N N . ALA A 1 135 ? 15.046 1.463 -10.589 1.00 96.94 135 ALA A N 1
ATOM 1015 C CA . ALA A 1 135 ? 15.644 0.591 -11.597 1.00 96.94 135 ALA A CA 1
ATOM 1016 C C . ALA A 1 135 ? 15.350 1.075 -13.028 1.00 96.94 135 ALA A C 1
ATOM 1018 O O . ALA A 1 135 ? 16.247 1.069 -13.865 1.00 96.94 135 ALA A O 1
ATOM 1019 N N . ILE A 1 136 ? 14.130 1.558 -13.292 1.00 95.62 136 ILE A N 1
ATOM 1020 C CA . ILE A 1 136 ? 13.730 2.122 -14.591 1.00 95.62 136 ILE A CA 1
ATOM 1021 C C . ILE A 1 136 ? 14.488 3.424 -14.886 1.00 95.62 136 ILE A C 1
ATOM 1023 O O . ILE A 1 136 ? 14.961 3.623 -16.004 1.00 95.62 136 ILE A O 1
ATOM 1027 N N . GLU A 1 137 ? 14.636 4.306 -13.895 1.00 94.88 137 GLU A N 1
ATOM 1028 C CA . GLU A 1 137 ? 15.355 5.579 -14.048 1.00 94.88 137 GLU A CA 1
ATOM 1029 C C . GLU A 1 137 ? 16.820 5.389 -14.460 1.00 94.88 137 GLU A C 1
ATOM 1031 O O . GLU A 1 137 ? 17.341 6.177 -15.246 1.00 94.88 137 GLU A O 1
ATOM 1036 N N . VAL A 1 138 ? 17.483 4.348 -13.944 1.00 95.94 138 VAL A N 1
ATOM 1037 C CA . VAL A 1 138 ? 18.903 4.062 -14.223 1.00 95.94 138 VAL A CA 1
ATOM 1038 C C . VAL A 1 138 ? 19.113 3.024 -15.329 1.00 95.94 138 VAL A C 1
ATOM 1040 O O . VAL A 1 138 ? 20.254 2.668 -15.618 1.00 95.94 138 VAL A O 1
ATOM 1043 N N . ALA A 1 139 ? 18.039 2.520 -15.942 1.00 95.38 139 ALA A N 1
ATOM 1044 C CA . ALA A 1 139 ? 18.111 1.498 -16.980 1.00 95.38 139 ALA A CA 1
ATOM 1045 C C . ALA A 1 139 ? 18.875 2.015 -18.207 1.00 95.38 139 ALA A C 1
ATOM 1047 O O . ALA A 1 139 ? 18.561 3.088 -18.724 1.00 95.38 139 ALA A O 1
ATOM 1048 N N . ALA A 1 140 ? 19.860 1.252 -18.682 1.00 92.44 140 ALA A N 1
ATOM 1049 C CA . ALA A 1 140 ? 20.690 1.633 -19.828 1.00 92.44 140 ALA A CA 1
ATOM 1050 C C . ALA A 1 140 ? 19.992 1.413 -21.181 1.00 92.44 140 ALA A C 1
ATOM 1052 O O . ALA A 1 140 ? 20.353 2.041 -22.171 1.00 92.44 140 ALA A O 1
ATOM 1053 N N . ASP A 1 141 ? 18.994 0.531 -21.217 1.00 89.38 141 ASP A N 1
ATOM 1054 C CA . ASP A 1 141 ? 18.281 0.115 -22.419 1.00 89.38 141 ASP A CA 1
ATOM 1055 C C . ASP A 1 141 ? 16.867 -0.395 -22.074 1.00 89.38 141 ASP A C 1
ATOM 1057 O O . ASP A 1 141 ? 16.466 -0.450 -20.906 1.00 89.38 141 ASP A O 1
ATOM 1061 N N . SER A 1 142 ? 16.093 -0.762 -23.099 1.00 88.00 142 SER A N 1
ATOM 1062 C CA . SER A 1 142 ? 14.738 -1.301 -22.933 1.00 88.00 142 SER A CA 1
ATOM 1063 C C . SER A 1 142 ? 14.709 -2.657 -22.219 1.00 88.00 142 SER A C 1
ATOM 1065 O O . SER A 1 142 ? 13.781 -2.920 -21.461 1.00 88.00 142 SER A O 1
ATOM 1067 N N . THR A 1 143 ? 15.731 -3.497 -22.393 1.00 93.25 143 THR A N 1
ATOM 1068 C CA . THR A 1 143 ? 15.824 -4.813 -21.737 1.00 93.25 143 THR A CA 1
ATOM 1069 C C . THR A 1 143 ? 15.917 -4.668 -20.217 1.00 93.25 143 THR A C 1
ATOM 1071 O O . THR A 1 143 ? 15.275 -5.408 -19.465 1.00 93.25 143 THR A O 1
ATOM 1074 N N . ALA A 1 144 ? 16.687 -3.689 -19.739 1.00 92.69 144 ALA A N 1
ATOM 1075 C CA . ALA A 1 144 ? 16.794 -3.368 -18.321 1.00 92.69 144 ALA A CA 1
ATOM 1076 C C . ALA A 1 144 ? 15.469 -2.830 -17.748 1.00 92.69 144 ALA A C 1
ATOM 1078 O O . ALA A 1 144 ? 15.112 -3.166 -16.616 1.00 92.69 144 ALA A O 1
ATOM 1079 N N . ILE A 1 145 ? 14.705 -2.062 -18.535 1.00 93.25 145 ILE A N 1
ATOM 1080 C CA . ILE A 1 145 ? 13.350 -1.619 -18.164 1.00 93.25 145 ILE A CA 1
ATOM 1081 C C . ILE A 1 145 ? 12.412 -2.825 -18.021 1.00 93.25 145 ILE A C 1
ATOM 1083 O O . ILE A 1 145 ? 11.740 -2.959 -16.998 1.00 93.25 145 ILE A O 1
ATOM 1087 N N . ASP A 1 146 ? 12.394 -3.727 -19.003 1.00 92.75 146 ASP A N 1
ATOM 1088 C CA . ASP A 1 146 ? 11.542 -4.920 -18.975 1.00 92.75 146 ASP A CA 1
ATOM 1089 C C . ASP A 1 146 ? 11.884 -5.837 -17.795 1.00 92.75 146 ASP A C 1
ATOM 1091 O O . ASP A 1 146 ? 10.991 -6.351 -17.116 1.00 92.75 146 ASP A O 1
ATOM 1095 N N . THR A 1 147 ? 13.176 -5.975 -17.485 1.00 94.94 147 THR A N 1
ATOM 1096 C CA . THR A 1 147 ? 13.653 -6.722 -16.313 1.00 94.94 147 THR A CA 1
ATOM 1097 C C . THR A 1 147 ? 13.142 -6.102 -15.009 1.00 94.94 147 THR A C 1
ATOM 1099 O O . THR A 1 147 ? 12.645 -6.820 -14.139 1.00 94.94 147 THR A O 1
ATOM 1102 N N . ALA A 1 148 ? 13.194 -4.771 -14.876 1.00 94.94 148 ALA A N 1
ATOM 1103 C CA . ALA A 1 148 ? 12.676 -4.069 -13.701 1.00 94.94 148 ALA A CA 1
ATOM 1104 C C . ALA A 1 148 ? 11.159 -4.260 -13.530 1.00 94.94 148 ALA A C 1
ATOM 1106 O O . ALA A 1 148 ? 10.682 -4.494 -12.417 1.00 94.94 148 ALA A O 1
ATOM 1107 N N . LEU A 1 149 ? 10.399 -4.207 -14.629 1.00 93.75 149 LEU A N 1
ATOM 1108 C CA . LEU A 1 149 ? 8.953 -4.449 -14.624 1.00 93.75 149 LEU A CA 1
ATOM 1109 C C . LEU A 1 149 ? 8.612 -5.897 -14.243 1.00 93.75 149 LEU A C 1
ATOM 1111 O O . LEU A 1 149 ? 7.679 -6.128 -13.469 1.00 93.75 149 LEU A O 1
ATOM 1115 N N . ALA A 1 150 ? 9.353 -6.871 -14.776 1.00 94.38 150 ALA A N 1
ATOM 1116 C CA . ALA A 1 150 ? 9.162 -8.283 -14.465 1.00 94.38 150 ALA A CA 1
ATOM 1117 C C . ALA A 1 150 ? 9.428 -8.573 -12.982 1.00 94.38 150 ALA A C 1
ATOM 1119 O O . ALA A 1 150 ? 8.592 -9.201 -12.328 1.00 94.38 150 ALA A O 1
ATOM 1120 N N . LEU A 1 151 ? 10.527 -8.041 -12.437 1.00 94.88 151 LEU A N 1
ATOM 1121 C CA . LEU A 1 151 ? 10.872 -8.194 -11.025 1.00 94.88 151 LEU A CA 1
ATOM 1122 C C . LEU A 1 151 ? 9.808 -7.568 -10.116 1.00 94.88 151 LEU A C 1
ATOM 1124 O O . LEU A 1 151 ? 9.339 -8.211 -9.180 1.00 94.88 151 LEU A O 1
ATOM 1128 N N . ALA A 1 152 ? 9.359 -6.348 -10.423 1.00 93.31 152 ALA A N 1
ATOM 1129 C CA . ALA A 1 152 ? 8.308 -5.684 -9.654 1.00 93.31 152 ALA A CA 1
ATOM 1130 C C . ALA A 1 152 ? 7.005 -6.502 -9.629 1.00 93.31 152 ALA A C 1
ATOM 1132 O O . ALA A 1 152 ? 6.348 -6.611 -8.592 1.00 93.31 152 ALA A O 1
ATOM 1133 N N . LYS A 1 153 ? 6.643 -7.118 -10.762 1.00 90.88 153 LYS A N 1
ATOM 1134 C CA . LYS A 1 153 ? 5.475 -8.000 -10.859 1.00 90.88 153 LYS A CA 1
ATOM 1135 C C . LYS A 1 153 ? 5.650 -9.267 -10.020 1.00 90.88 153 LYS A C 1
ATOM 1137 O O . LYS A 1 153 ? 4.706 -9.673 -9.345 1.00 90.88 153 LYS A O 1
ATOM 1142 N N . GLU A 1 154 ? 6.819 -9.897 -10.061 1.00 92.69 154 GLU A N 1
ATOM 1143 C CA . GLU A 1 154 ? 7.113 -11.085 -9.257 1.00 92.69 154 GLU A CA 1
ATOM 1144 C C . GLU A 1 154 ? 7.041 -10.787 -7.756 1.00 92.69 154 GLU A C 1
ATOM 1146 O O . GLU A 1 154 ? 6.339 -11.492 -7.026 1.00 92.69 154 GLU A O 1
ATOM 1151 N N . GLU A 1 155 ? 7.678 -9.700 -7.311 1.00 91.06 155 GLU A N 1
ATOM 1152 C CA . GLU A 1 155 ? 7.626 -9.245 -5.919 1.00 91.06 155 GLU A CA 1
ATOM 1153 C C . GLU A 1 155 ? 6.182 -8.962 -5.479 1.00 91.06 155 GLU A C 1
ATOM 1155 O O . GLU A 1 155 ? 5.774 -9.370 -4.391 1.00 91.06 155 GLU A O 1
ATOM 1160 N N . ALA A 1 156 ? 5.375 -8.325 -6.336 1.00 88.38 156 ALA A N 1
ATOM 1161 C CA . ALA A 1 156 ? 3.968 -8.059 -6.049 1.00 88.38 156 ALA A CA 1
ATOM 1162 C C . ALA A 1 156 ? 3.143 -9.352 -5.919 1.00 88.38 156 ALA A C 1
ATOM 1164 O O . ALA A 1 156 ? 2.351 -9.486 -4.987 1.00 88.38 156 ALA A O 1
ATOM 1165 N N . MET A 1 157 ? 3.342 -10.336 -6.804 1.00 87.25 157 MET A N 1
ATOM 1166 C CA . MET A 1 157 ? 2.667 -11.640 -6.712 1.00 87.25 157 MET A CA 1
ATOM 1167 C C . MET A 1 157 ? 3.102 -12.432 -5.473 1.00 87.25 157 MET A C 1
ATOM 1169 O O . MET A 1 157 ? 2.284 -13.104 -4.843 1.00 87.25 157 MET A O 1
ATOM 1173 N N . ALA A 1 158 ? 4.385 -12.375 -5.113 1.00 88.19 158 ALA A N 1
ATOM 1174 C CA . ALA A 1 158 ? 4.891 -12.986 -3.891 1.00 88.19 158 ALA A CA 1
ATOM 1175 C C . ALA A 1 158 ? 4.266 -12.342 -2.649 1.00 88.19 158 ALA A C 1
ATOM 1177 O O . ALA A 1 158 ? 3.785 -13.068 -1.782 1.00 88.19 158 ALA A O 1
ATOM 1178 N N . ALA A 1 159 ? 4.194 -11.008 -2.611 1.00 85.19 159 ALA A N 1
ATOM 1179 C CA . ALA A 1 159 ? 3.539 -10.273 -1.539 1.00 85.19 159 ALA A CA 1
ATOM 1180 C C . ALA A 1 159 ? 2.062 -10.668 -1.421 1.00 85.19 159 ALA A C 1
ATOM 1182 O O . ALA A 1 159 ? 1.651 -11.109 -0.358 1.00 85.19 159 ALA A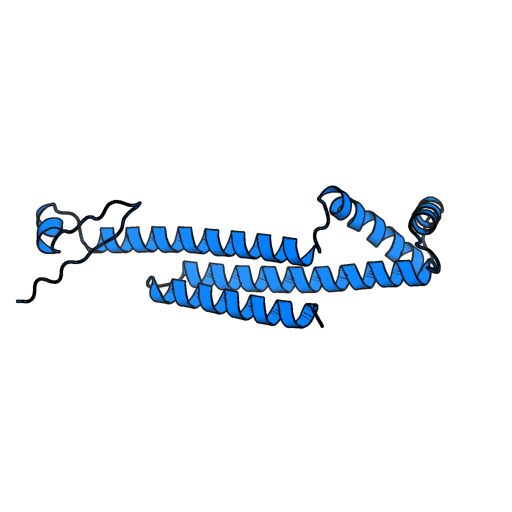 O 1
ATOM 1183 N N . MET A 1 160 ? 1.276 -10.615 -2.504 1.00 80.31 160 MET A N 1
ATOM 1184 C CA . MET A 1 160 ? -0.153 -10.966 -2.455 1.00 80.31 160 MET A CA 1
ATOM 1185 C C . MET A 1 160 ? -0.404 -12.361 -1.863 1.00 80.31 160 MET A C 1
ATOM 1187 O O . MET A 1 160 ? -1.280 -12.507 -1.017 1.00 80.31 160 MET A O 1
ATOM 1191 N N . ARG A 1 161 ? 0.415 -13.364 -2.215 1.00 84.38 161 ARG A N 1
ATOM 1192 C CA . ARG A 1 161 ? 0.302 -14.728 -1.662 1.00 84.38 161 ARG A CA 1
ATOM 1193 C C . ARG A 1 161 ? 0.511 -14.815 -0.149 1.00 84.38 161 ARG A C 1
ATOM 1195 O O . ARG A 1 161 ? 0.029 -15.770 0.453 1.00 84.38 161 ARG A O 1
ATOM 1202 N N . GLN A 1 162 ? 1.242 -13.876 0.450 1.00 78.00 162 GLN A N 1
ATOM 1203 C CA . GLN A 1 162 ? 1.451 -13.819 1.901 1.00 78.00 162 GLN A CA 1
ATOM 1204 C C . GLN A 1 162 ? 0.250 -13.226 2.645 1.00 78.00 162 GLN A C 1
ATOM 1206 O O . GLN A 1 162 ? 0.111 -13.473 3.835 1.00 78.00 162 GLN A O 1
ATOM 1211 N N . PHE A 1 163 ? -0.605 -12.457 1.963 1.00 70.38 163 PHE A N 1
ATOM 1212 C CA . PHE A 1 163 ? -1.745 -11.765 2.578 1.00 70.38 163 PHE A CA 1
ATOM 1213 C C . PHE A 1 163 ? -3.104 -12.403 2.266 1.00 70.38 163 PHE A C 1
ATOM 1215 O O . PHE A 1 163 ? -4.112 -11.978 2.822 1.00 70.38 163 PHE A O 1
ATOM 1222 N N . THR A 1 164 ? -3.145 -13.404 1.384 1.00 62.56 164 THR A N 1
ATOM 1223 C CA . THR A 1 164 ? -4.351 -14.188 1.069 1.00 62.56 164 THR A CA 1
ATOM 1224 C C . THR A 1 164 ? -4.399 -15.556 1.766 1.00 62.56 164 THR A C 1
ATOM 1226 O O . THR A 1 164 ? -5.297 -16.338 1.464 1.00 62.56 164 THR A O 1
ATOM 1229 N N . GLN A 1 165 ? -3.425 -15.875 2.627 1.00 46.41 165 GLN A N 1
ATOM 1230 C CA . GLN A 1 165 ? -3.420 -17.063 3.499 1.00 46.41 165 GLN A CA 1
ATOM 1231 C C . GLN A 1 165 ? -3.942 -16.694 4.885 1.00 46.41 165 GLN A C 1
ATOM 1233 O O . GLN A 1 165 ? -4.640 -17.545 5.476 1.00 46.41 165 GLN A O 1
#